Protein AF-A0A969QMA9-F1 (afdb_monomer_lite)

Radius of gyration: 28.42 Å; chains: 1; bounding box: 42×75×84 Å

Foldseek 3Di:
DDDDDDDDDDDDDDDDDDDDDDDDDPPPPPPPVVNVVVLVVQLPDPDWDWDADLVGHTPDTHPVVQVCQVPFDPDDDPPHSDDPVRVVLVVVQVVVCVVVVPDWDKDWDWDQGPVGIDIDIDTDDDPPPDPPVVPPPD

pLDDT: mean 70.67, std 22.44, range [27.34, 95.56]

Secondary structure (DSSP, 8-state):
--------------------------------HHHHHHHHHHHT-SS--EEE-TTS-EEEE-HHHHHHHHHH-S---TT-SS-HHHHHHHHHHHHHHHH-TTS--EEEEEEEETTEEEEEEEE---TTTTSSSSSS--

Sequence (138 aa):
MNTLTRLNPRQVRSISSTEIQPSVSDQENLTHPSSNLLQGIMEGLIDGVMMISAQGELIHANAYALQICQKFILEVTDKETIPLEVWRCCQAVIDSREVFPQQSLTIEDEISSPLGAIRIRVRWLAVEIFLKRAYSSR

Structure (mmCIF, N/CA/C/O backbone):
data_AF-A0A969QMA9-F1
#
_entry.id   AF-A0A969QMA9-F1
#
loop_
_atom_site.group_PDB
_atom_site.id
_atom_site.type_symbol
_atom_site.label_atom_id
_atom_site.label_alt_id
_atom_site.label_comp_id
_atom_site.label_asym_id
_atom_site.label_entity_id
_atom_site.label_seq_id
_atom_site.pdbx_PDB_ins_code
_atom_site.Cartn_x
_atom_site.Cartn_y
_atom_site.Cartn_z
_atom_site.occupancy
_atom_site.B_iso_or_equiv
_atom_site.auth_seq_id
_atom_site.auth_comp_id
_atom_site.auth_asym_id
_atom_site.auth_atom_id
_atom_site.pdbx_PDB_model_num
ATOM 1 N N . MET A 1 1 ? 21.902 56.285 -47.873 1.00 35.56 1 MET A N 1
ATOM 2 C CA . MET A 1 1 ? 23.211 56.782 -47.401 1.00 35.56 1 MET A CA 1
ATOM 3 C C . MET A 1 1 ? 23.011 57.428 -46.037 1.00 35.56 1 MET A C 1
ATOM 5 O O . MET A 1 1 ? 22.257 58.386 -45.987 1.00 35.56 1 MET A O 1
ATOM 9 N N . ASN A 1 2 ? 23.691 56.889 -45.011 1.00 27.34 2 ASN A N 1
ATOM 10 C CA . ASN A 1 2 ? 24.023 57.474 -43.691 1.00 27.34 2 ASN A CA 1
ATOM 11 C C . ASN A 1 2 ? 22.829 57.794 -42.745 1.00 27.34 2 ASN A C 1
ATOM 13 O O . ASN A 1 2 ? 21.778 58.210 -43.199 1.00 27.34 2 ASN A O 1
ATOM 17 N N . THR A 1 3 ? 22.858 57.619 -41.416 1.00 30.81 3 THR A N 1
ATOM 18 C CA . THR A 1 3 ? 23.951 57.393 -40.449 1.00 30.81 3 THR A CA 1
ATOM 19 C C . THR A 1 3 ? 23.364 56.884 -39.120 1.00 30.81 3 THR A C 1
ATOM 21 O O . THR A 1 3 ? 22.279 57.302 -38.725 1.00 30.81 3 THR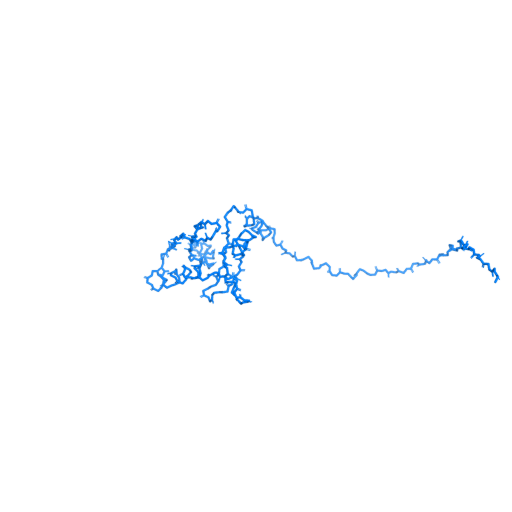 A O 1
ATOM 24 N N . LEU A 1 4 ? 24.116 56.037 -38.410 1.00 39.25 4 LEU A N 1
ATOM 25 C CA . LEU A 1 4 ? 23.967 55.748 -36.978 1.00 39.25 4 LEU A CA 1
ATOM 26 C C . LEU A 1 4 ? 24.227 57.007 -36.138 1.00 39.25 4 LEU A C 1
ATOM 28 O O . LEU A 1 4 ? 25.250 57.654 -36.359 1.00 39.25 4 LEU A O 1
ATOM 32 N N . THR A 1 5 ? 23.431 57.244 -35.088 1.00 35.84 5 THR A N 1
ATOM 33 C CA . THR A 1 5 ? 23.892 58.040 -33.938 1.00 35.84 5 THR A CA 1
ATOM 34 C C . THR A 1 5 ? 23.396 57.456 -32.616 1.00 35.84 5 THR A C 1
ATOM 36 O O . THR A 1 5 ? 22.255 57.031 -32.473 1.00 35.84 5 THR A O 1
ATOM 39 N N . ARG A 1 6 ? 24.346 57.406 -31.681 1.00 30.16 6 ARG A N 1
ATOM 40 C CA . ARG A 1 6 ? 24.373 56.756 -30.371 1.00 30.16 6 ARG A CA 1
ATOM 41 C C . ARG A 1 6 ? 23.499 57.427 -29.302 1.00 30.16 6 ARG A C 1
ATOM 43 O O . ARG A 1 6 ? 23.227 58.621 -29.352 1.00 30.16 6 ARG A O 1
ATOM 50 N N . LEU A 1 7 ? 23.202 56.619 -28.282 1.00 39.03 7 LEU A N 1
ATOM 51 C CA . LEU A 1 7 ? 22.711 56.954 -26.940 1.00 39.03 7 LEU A CA 1
ATOM 52 C C . LEU A 1 7 ? 23.502 58.079 -26.243 1.00 39.03 7 LEU A C 1
ATOM 54 O O . LEU A 1 7 ? 24.730 58.128 -26.339 1.00 39.03 7 LEU A O 1
ATOM 58 N N . ASN A 1 8 ? 22.799 58.886 -25.439 1.00 30.19 8 ASN A N 1
ATOM 59 C CA . ASN A 1 8 ? 23.371 59.751 -24.403 1.00 30.19 8 ASN A CA 1
ATOM 60 C C . ASN A 1 8 ? 22.558 59.611 -23.091 1.00 30.19 8 ASN A C 1
ATOM 62 O O . ASN A 1 8 ? 21.346 59.832 -23.118 1.00 30.19 8 ASN A O 1
ATOM 66 N N . PRO A 1 9 ? 23.184 59.236 -21.957 1.00 38.78 9 PRO A N 1
ATOM 67 C CA . PRO A 1 9 ? 22.529 59.073 -20.666 1.00 38.78 9 PRO A CA 1
ATOM 68 C C . PRO A 1 9 ? 22.742 60.302 -19.773 1.00 38.78 9 PRO A C 1
ATOM 70 O O . PRO A 1 9 ? 23.878 60.674 -19.490 1.00 38.78 9 PRO A O 1
ATOM 73 N N . ARG A 1 10 ? 21.654 60.906 -19.285 1.00 28.39 10 ARG A N 1
ATOM 74 C CA . ARG A 1 10 ? 21.596 61.735 -18.064 1.00 28.39 10 ARG A CA 1
ATOM 75 C C . ARG A 1 10 ? 20.194 62.316 -17.939 1.00 28.39 10 ARG A C 1
ATOM 77 O O . ARG A 1 10 ? 19.875 63.200 -18.718 1.00 28.39 10 ARG A O 1
ATOM 84 N N . GLN A 1 11 ? 19.421 61.874 -16.946 1.00 36.84 11 GLN A N 1
ATOM 85 C CA . GLN A 1 11 ? 18.616 62.742 -16.074 1.00 36.84 11 GLN A CA 1
ATOM 86 C C . GLN A 1 11 ? 18.308 61.992 -14.773 1.00 36.84 11 GLN A C 1
ATOM 88 O O . GLN A 1 11 ? 17.471 61.100 -14.721 1.00 36.84 11 GLN A O 1
ATOM 93 N N . VAL A 1 12 ? 19.028 62.379 -13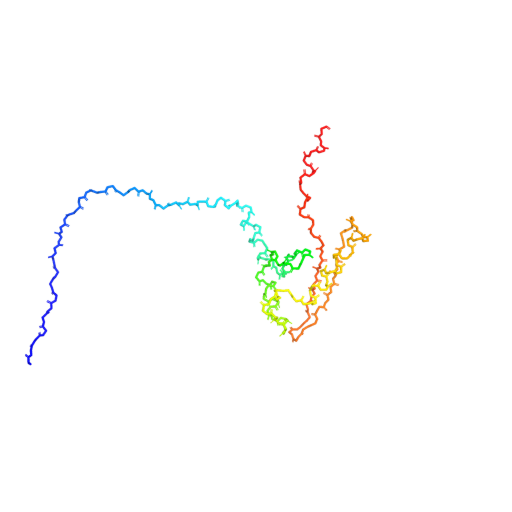.721 1.00 36.16 12 VAL A N 1
ATOM 94 C CA . VAL A 1 12 ? 18.627 62.191 -12.328 1.00 36.16 12 VAL A CA 1
ATOM 95 C C . VAL A 1 12 ? 17.539 63.227 -12.053 1.00 36.16 12 VAL A C 1
ATOM 97 O O . VAL A 1 12 ? 17.806 64.423 -12.177 1.00 36.16 12 VAL A O 1
ATOM 100 N N . ARG A 1 13 ? 16.329 62.792 -11.691 1.00 32.03 13 ARG A N 1
ATOM 101 C CA . ARG A 1 13 ? 15.316 63.642 -11.055 1.00 32.03 13 ARG A CA 1
ATOM 102 C C . ARG A 1 13 ? 14.606 62.875 -9.942 1.00 32.03 13 ARG A C 1
ATOM 104 O O . ARG A 1 13 ? 14.151 61.753 -10.118 1.00 32.03 13 ARG A O 1
ATOM 111 N N . SER A 1 14 ? 14.583 63.545 -8.802 1.00 39.28 14 SER A N 1
ATOM 112 C CA . SER A 1 14 ? 13.907 63.270 -7.541 1.00 39.28 14 SER A CA 1
ATOM 113 C C . SER A 1 14 ? 12.408 62.981 -7.669 1.00 39.28 14 SER A C 1
ATOM 115 O O . SER A 1 14 ? 11.701 63.711 -8.360 1.00 39.28 14 SER A O 1
ATOM 117 N N . ILE A 1 15 ? 11.936 62.005 -6.894 1.00 39.28 15 ILE A N 1
ATOM 118 C CA . ILE A 1 15 ? 10.541 61.779 -6.474 1.00 39.28 15 ILE A CA 1
ATOM 119 C C . ILE A 1 15 ? 10.646 61.220 -5.044 1.00 39.28 15 ILE A C 1
ATOM 121 O O . ILE A 1 15 ? 11.292 60.199 -4.842 1.00 39.28 15 ILE A O 1
ATOM 125 N N . SER A 1 16 ? 10.415 62.031 -4.009 1.00 37.06 16 SER A N 1
ATOM 126 C CA . SER A 1 16 ? 9.122 62.408 -3.408 1.00 37.06 16 SER A CA 1
ATOM 127 C C . SER A 1 16 ? 8.393 61.225 -2.777 1.00 37.06 16 SER A C 1
ATOM 129 O O . SER A 1 16 ? 7.988 60.291 -3.460 1.00 37.06 16 SER A O 1
ATOM 131 N N . SER A 1 17 ? 8.240 61.320 -1.456 1.00 38.41 17 SER A N 1
ATOM 132 C CA . SER A 1 17 ? 7.515 60.426 -0.562 1.00 38.41 17 SER A CA 1
ATOM 133 C C . SER A 1 17 ? 6.152 60.021 -1.117 1.00 38.41 17 SER A C 1
ATOM 135 O O . SER A 1 17 ? 5.339 60.868 -1.479 1.00 38.41 17 SER A O 1
ATOM 137 N N . THR A 1 18 ? 5.873 58.724 -1.134 1.00 32.09 18 THR A N 1
ATOM 138 C CA . THR A 1 18 ? 4.512 58.191 -1.197 1.00 32.09 18 THR A CA 1
ATOM 139 C C . THR A 1 18 ? 4.499 56.906 -0.380 1.00 32.09 18 THR A C 1
ATOM 141 O O . THR A 1 18 ? 5.297 56.003 -0.623 1.00 32.09 18 THR A O 1
ATOM 144 N N . GLU A 1 19 ? 3.646 56.891 0.642 1.00 40.50 19 GLU A N 1
ATOM 145 C CA . GLU A 1 19 ? 3.306 55.730 1.460 1.00 40.50 19 GLU A CA 1
ATOM 146 C C . GLU A 1 19 ? 3.005 54.516 0.579 1.00 40.50 19 GLU A C 1
ATOM 148 O O . GLU A 1 19 ? 2.112 54.559 -0.266 1.00 40.50 19 GLU A O 1
ATOM 153 N N . ILE A 1 20 ? 3.722 53.417 0.806 1.00 39.12 20 ILE A N 1
ATOM 154 C CA . ILE A 1 20 ? 3.318 52.101 0.319 1.00 39.12 20 ILE A CA 1
ATOM 155 C C . ILE A 1 20 ? 2.811 51.337 1.538 1.00 39.12 20 ILE A C 1
ATOM 157 O O . ILE A 1 20 ? 3.582 50.900 2.391 1.00 39.12 20 ILE A O 1
ATOM 161 N N . GLN A 1 21 ? 1.487 51.236 1.623 1.00 35.19 21 GLN A N 1
ATOM 162 C CA . GLN A 1 21 ? 0.781 50.323 2.515 1.00 35.19 21 GLN A CA 1
ATOM 163 C C . GLN A 1 21 ? 1.194 48.876 2.181 1.00 35.19 21 GLN A C 1
ATOM 165 O O . GLN A 1 21 ? 1.236 48.526 0.997 1.00 35.19 21 GLN A O 1
ATOM 170 N N . PRO A 1 22 ? 1.474 48.007 3.168 1.00 34.44 22 PRO A N 1
ATOM 171 C CA . PRO A 1 22 ? 1.754 46.609 2.885 1.00 34.44 22 PRO A CA 1
ATOM 172 C C . PRO A 1 22 ? 0.439 45.903 2.535 1.00 34.44 22 PRO A C 1
ATOM 174 O O . PRO A 1 22 ? -0.467 45.803 3.358 1.00 34.44 22 PRO A O 1
ATOM 177 N N . SER A 1 23 ? 0.326 45.421 1.299 1.00 45.66 23 SER A N 1
ATOM 178 C CA . SER A 1 23 ? -0.759 44.536 0.868 1.00 45.66 23 SER A CA 1
ATOM 179 C C . SER A 1 23 ? -0.194 43.365 0.073 1.00 45.66 23 SER A C 1
ATOM 181 O O . SER A 1 23 ? -0.328 43.279 -1.140 1.00 45.66 23 SER A O 1
ATOM 183 N N . VAL A 1 24 ? 0.434 42.432 0.781 1.00 47.50 24 VAL A N 1
ATOM 184 C CA . VAL A 1 24 ? 0.404 41.028 0.377 1.00 47.50 24 VAL A CA 1
ATOM 185 C C . VAL A 1 24 ? 0.135 40.253 1.649 1.00 47.50 24 VAL A C 1
ATOM 187 O O . VAL A 1 24 ? 0.908 40.289 2.598 1.00 47.50 24 VAL A O 1
ATOM 190 N N . SER A 1 25 ? -1.047 39.660 1.692 1.00 37.19 25 SER A N 1
ATOM 191 C CA . SER A 1 25 ? -1.473 38.712 2.699 1.00 37.19 25 SER A CA 1
ATOM 192 C C . SER A 1 25 ? -0.475 37.560 2.753 1.00 37.19 25 SER A C 1
ATOM 194 O O . SER A 1 25 ? -0.588 36.610 1.975 1.00 37.19 25 SER A O 1
ATOM 196 N N . ASP A 1 26 ? 0.470 37.638 3.684 1.00 40.50 26 ASP A N 1
ATOM 197 C CA . ASP A 1 26 ? 1.115 36.463 4.244 1.00 40.50 26 ASP A CA 1
ATOM 198 C C . ASP A 1 26 ? 0.010 35.669 4.942 1.00 40.50 26 ASP A C 1
ATOM 200 O O . ASP A 1 26 ? -0.274 35.821 6.129 1.00 40.50 26 ASP A O 1
ATOM 204 N N . GLN A 1 27 ? -0.689 34.839 4.168 1.00 42.12 27 GLN A N 1
ATOM 205 C CA . GLN A 1 27 ? -1.295 33.657 4.740 1.00 42.12 27 GLN A CA 1
ATOM 206 C C . GLN A 1 27 ? -0.121 32.782 5.171 1.00 42.12 27 GLN A C 1
ATOM 208 O O . GLN A 1 27 ? 0.332 31.915 4.425 1.00 42.12 27 GLN A O 1
ATOM 213 N N . GLU A 1 28 ? 0.392 33.037 6.376 1.00 42.75 28 GLU A N 1
ATOM 214 C CA . GLU A 1 28 ? 1.024 31.999 7.173 1.00 42.75 28 GLU A CA 1
ATOM 215 C C . GLU A 1 28 ? -0.011 30.879 7.276 1.00 42.75 28 GLU A C 1
ATOM 217 O O . GLU A 1 28 ? -0.874 30.854 8.154 1.00 42.75 28 GLU A O 1
ATOM 222 N N . ASN A 1 29 ? 0.042 29.952 6.319 1.00 44.56 29 ASN A N 1
ATOM 223 C CA . ASN A 1 29 ? -0.432 28.607 6.543 1.00 44.56 29 ASN A CA 1
ATOM 224 C C . ASN A 1 29 ? 0.323 28.156 7.785 1.00 44.56 29 ASN A C 1
ATOM 226 O O . ASN A 1 29 ? 1.506 27.817 7.702 1.00 44.56 29 ASN A O 1
ATOM 230 N N . LEU A 1 30 ? -0.361 28.204 8.930 1.00 43.88 30 LEU A N 1
ATOM 231 C CA . LEU A 1 30 ? -0.002 27.539 10.174 1.00 43.88 30 LEU A CA 1
ATOM 232 C C . LEU A 1 30 ? 0.024 26.038 9.887 1.00 43.88 30 LEU A C 1
ATOM 234 O O . LEU A 1 30 ? -0.838 25.259 10.285 1.00 43.88 30 LEU A O 1
ATOM 238 N N . THR A 1 31 ? 1.026 25.647 9.117 1.00 50.34 31 THR A N 1
ATOM 239 C CA . THR A 1 31 ? 1.395 24.279 8.863 1.00 50.34 31 THR A CA 1
ATOM 240 C C . THR A 1 31 ? 2.021 23.868 10.171 1.00 50.34 31 THR A C 1
ATOM 242 O O . THR A 1 31 ? 3.140 24.276 10.492 1.00 50.34 31 THR A O 1
ATOM 245 N N . HIS A 1 32 ? 1.237 23.178 10.997 1.00 55.22 32 HIS A N 1
ATOM 246 C CA . HIS A 1 32 ? 1.728 22.673 12.262 1.00 55.22 32 HIS A CA 1
ATOM 247 C C . HIS A 1 32 ? 3.065 21.964 11.994 1.00 55.22 32 HIS A C 1
ATOM 249 O O . HIS A 1 32 ? 3.133 21.124 11.099 1.00 55.22 32 HIS A O 1
ATOM 255 N N . PRO A 1 33 ? 4.145 22.262 12.733 1.00 56.06 33 PRO A N 1
ATOM 256 C CA . PRO A 1 33 ? 5.456 21.663 12.470 1.00 56.06 33 PRO A CA 1
ATOM 257 C C . PRO A 1 33 ? 5.417 20.124 12.488 1.00 56.06 33 PRO A C 1
ATOM 259 O O . PRO A 1 33 ? 6.238 19.468 11.849 1.00 56.06 33 PRO A O 1
ATOM 262 N N . SER A 1 34 ? 4.415 19.541 13.154 1.00 62.22 34 SER A N 1
ATOM 263 C CA . SER A 1 34 ? 4.116 18.112 13.130 1.00 62.22 34 SER A CA 1
ATOM 264 C C . SER A 1 34 ? 3.657 17.571 11.767 1.00 62.22 34 SER A C 1
ATOM 266 O O . SER A 1 34 ? 3.999 16.430 11.460 1.00 62.22 34 SER A O 1
ATOM 268 N N . SER A 1 35 ? 2.934 18.333 10.933 1.00 70.06 35 SER A N 1
ATOM 269 C CA . SER A 1 35 ? 2.497 17.862 9.607 1.00 70.06 35 SER A CA 1
ATOM 270 C C . SER A 1 35 ? 3.663 17.787 8.623 1.00 70.06 35 SER A C 1
ATOM 272 O O . SER A 1 35 ? 3.790 16.798 7.906 1.00 70.06 35 SER A O 1
ATOM 274 N N . ASN A 1 36 ? 4.570 18.768 8.664 1.00 81.00 36 ASN A N 1
ATOM 275 C CA . ASN A 1 36 ? 5.782 18.772 7.838 1.00 81.00 36 ASN A CA 1
ATOM 276 C C . ASN A 1 36 ? 6.762 17.669 8.251 1.00 81.00 36 ASN A C 1
ATOM 278 O O . ASN A 1 36 ? 7.375 17.034 7.394 1.00 81.00 36 ASN A O 1
ATOM 282 N N . LEU A 1 37 ? 6.883 17.400 9.556 1.00 88.94 37 LEU A N 1
ATOM 283 C CA . LEU A 1 37 ? 7.707 16.299 10.051 1.00 88.94 37 LEU A CA 1
ATOM 284 C C . LEU A 1 37 ? 7.155 14.939 9.614 1.00 88.94 37 LEU A C 1
ATOM 286 O O . LEU A 1 37 ? 7.917 14.111 9.123 1.00 88.94 37 LEU A O 1
ATOM 290 N N . LEU A 1 38 ? 5.849 14.699 9.774 1.00 86.69 38 LEU A N 1
ATOM 291 C CA . LEU A 1 38 ? 5.241 13.426 9.382 1.00 86.69 38 LEU A CA 1
ATOM 292 C C . LEU A 1 38 ? 5.376 13.187 7.878 1.00 86.69 38 LEU A C 1
ATOM 294 O O . LEU A 1 38 ? 5.757 12.093 7.477 1.00 86.69 38 LEU A O 1
ATOM 298 N N . GLN A 1 39 ? 5.127 14.209 7.058 1.00 87.88 39 GLN A N 1
ATOM 299 C CA . GLN A 1 39 ? 5.337 14.111 5.617 1.00 87.88 39 GLN A CA 1
ATOM 300 C C . GLN A 1 39 ? 6.801 13.793 5.290 1.00 87.88 39 GLN A C 1
ATOM 302 O O . GLN A 1 39 ? 7.063 12.861 4.538 1.00 87.88 39 GLN A O 1
ATOM 307 N N . GLY A 1 40 ? 7.759 14.487 5.913 1.00 89.00 40 GLY A N 1
ATOM 308 C CA . GLY A 1 40 ? 9.184 14.198 5.736 1.00 89.00 40 GLY A CA 1
ATOM 309 C C . GLY A 1 40 ? 9.571 12.770 6.138 1.00 89.00 40 GLY A C 1
ATOM 310 O O . GLY A 1 40 ? 10.358 12.133 5.444 1.00 89.00 40 GLY A O 1
ATOM 311 N N . ILE A 1 41 ? 8.987 12.237 7.217 1.00 90.81 41 ILE A N 1
ATOM 312 C CA . ILE A 1 41 ? 9.191 10.843 7.637 1.00 90.81 41 ILE A CA 1
ATOM 313 C C . ILE A 1 41 ? 8.629 9.877 6.590 1.00 90.81 41 ILE A C 1
ATOM 315 O O . ILE A 1 41 ? 9.321 8.935 6.222 1.00 90.81 41 ILE A O 1
ATOM 319 N N . MET A 1 42 ? 7.409 10.109 6.098 1.00 90.44 42 MET A N 1
ATOM 320 C CA . MET A 1 42 ? 6.750 9.252 5.103 1.00 90.44 42 MET A CA 1
ATOM 321 C C . MET A 1 42 ? 7.510 9.216 3.770 1.00 90.44 42 MET A C 1
ATOM 323 O O . MET A 1 42 ? 7.656 8.148 3.172 1.00 90.44 42 MET A O 1
ATOM 327 N N . GLU A 1 43 ? 8.036 10.360 3.328 1.00 91.94 43 GLU A N 1
ATOM 328 C CA . GLU A 1 43 ? 8.869 10.456 2.122 1.00 91.94 43 GLU A CA 1
ATOM 329 C C . GLU A 1 43 ? 10.265 9.844 2.310 1.00 91.94 43 GLU A C 1
ATOM 331 O O . GLU A 1 43 ? 10.874 9.386 1.348 1.00 91.94 43 GLU A O 1
ATOM 336 N N . GLY A 1 44 ? 10.777 9.808 3.544 1.00 89.81 44 GLY A N 1
ATOM 337 C CA . GLY A 1 44 ? 12.072 9.209 3.875 1.00 89.81 44 GLY A CA 1
ATOM 338 C C . GLY A 1 44 ? 12.053 7.687 4.051 1.00 89.81 44 GLY A C 1
ATOM 339 O O . GLY A 1 44 ? 13.109 7.098 4.294 1.00 89.81 44 GLY A O 1
ATOM 340 N N . LEU A 1 45 ? 10.886 7.038 3.973 1.00 91.88 45 LEU A N 1
ATOM 341 C CA . LEU A 1 45 ? 10.782 5.584 4.090 1.00 91.88 45 LEU A CA 1
ATOM 342 C C . LEU A 1 45 ? 11.396 4.888 2.870 1.00 91.88 45 LEU A C 1
ATOM 344 O O . LEU A 1 45 ? 11.159 5.269 1.728 1.00 91.88 45 LEU A O 1
ATOM 348 N N . ILE A 1 46 ? 12.158 3.823 3.139 1.00 88.88 46 ILE A N 1
ATOM 349 C CA . ILE A 1 46 ? 12.726 2.953 2.098 1.0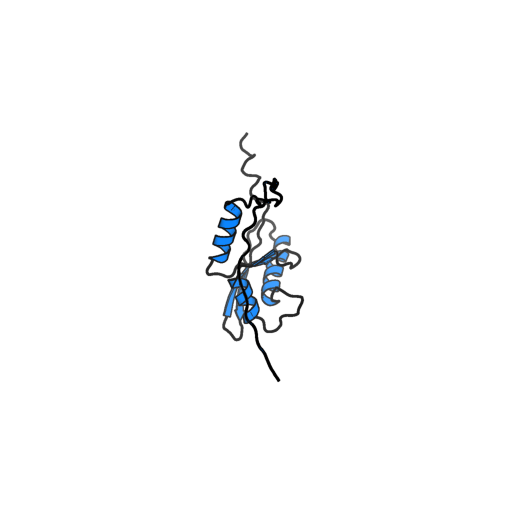0 88.88 46 ILE A CA 1
ATOM 350 C C . ILE A 1 46 ? 11.611 2.206 1.361 1.00 88.88 46 ILE A C 1
ATOM 352 O O . ILE A 1 46 ? 11.727 1.957 0.166 1.00 88.88 46 ILE A O 1
ATOM 356 N N . ASP A 1 47 ? 10.537 1.859 2.071 1.00 89.88 47 ASP A N 1
ATOM 357 C CA . ASP A 1 47 ? 9.374 1.195 1.495 1.00 89.88 47 ASP A CA 1
ATOM 358 C C . ASP A 1 47 ? 8.402 2.204 0.869 1.00 89.88 47 ASP A C 1
ATOM 360 O O . ASP A 1 47 ? 8.253 3.347 1.314 1.00 89.88 47 ASP A O 1
ATOM 364 N N . GLY A 1 48 ? 7.699 1.756 -0.172 1.00 91.81 48 GLY A N 1
ATOM 365 C CA . GLY A 1 48 ? 6.607 2.517 -0.761 1.00 91.81 48 GLY A CA 1
ATOM 366 C C . GLY A 1 48 ? 5.404 2.468 0.172 1.00 91.81 48 GLY A C 1
ATOM 367 O O . GLY A 1 48 ? 4.958 1.383 0.544 1.00 91.81 48 GLY A O 1
ATOM 368 N N . VAL A 1 49 ? 4.863 3.628 0.542 1.00 93.12 49 VAL A N 1
ATOM 369 C CA . VAL A 1 49 ? 3.654 3.705 1.367 1.00 93.12 49 VAL A CA 1
ATOM 370 C C . VAL A 1 49 ? 2.527 4.345 0.584 1.00 93.12 49 VAL A C 1
ATOM 372 O O . VAL A 1 49 ? 2.690 5.416 0.003 1.00 93.12 49 VAL A O 1
ATOM 375 N N . MET A 1 50 ? 1.373 3.685 0.613 1.00 91.81 50 MET A N 1
ATOM 376 C CA . MET A 1 50 ? 0.143 4.137 -0.013 1.00 91.81 50 MET A CA 1
ATOM 377 C C . MET A 1 50 ? -1.017 4.006 0.974 1.00 91.81 50 MET A C 1
ATOM 379 O O . MET A 1 50 ? -1.108 3.031 1.721 1.00 91.81 50 MET A O 1
ATOM 383 N N . MET A 1 51 ? -1.904 4.995 0.980 1.00 91.62 51 MET A N 1
ATOM 384 C CA . MET A 1 51 ? -3.150 4.991 1.730 1.00 91.62 51 MET A CA 1
ATOM 385 C C . MET A 1 51 ? -4.302 5.139 0.749 1.00 91.62 51 MET A C 1
ATOM 387 O O . MET A 1 51 ? -4.336 6.084 -0.039 1.00 91.62 51 MET A O 1
ATOM 391 N N . ILE A 1 52 ? -5.232 4.196 0.810 1.00 91.25 52 ILE A N 1
ATOM 392 C CA . ILE A 1 52 ? -6.354 4.081 -0.116 1.00 91.25 52 ILE A CA 1
ATOM 393 C C . ILE A 1 52 ? -7.634 4.049 0.718 1.00 91.25 52 ILE A C 1
ATOM 395 O O . ILE A 1 52 ? -7.670 3.408 1.774 1.00 91.25 52 ILE A O 1
ATOM 399 N N . SER A 1 53 ? -8.667 4.765 0.279 1.00 90.56 53 SER A N 1
ATOM 400 C CA . SER A 1 53 ? -9.989 4.708 0.898 1.00 90.56 53 SER A CA 1
ATOM 401 C C . SER A 1 53 ? -10.661 3.359 0.627 1.00 90.56 53 SER A C 1
ATOM 403 O O . SER A 1 53 ? -10.308 2.636 -0.303 1.00 90.56 53 SER A O 1
ATOM 405 N N . ALA A 1 54 ? -11.688 3.013 1.404 1.00 89.31 54 ALA A N 1
ATOM 406 C CA . ALA A 1 54 ? -12.468 1.801 1.134 1.00 89.31 54 ALA A CA 1
ATOM 407 C C . ALA A 1 54 ? -13.198 1.847 -0.225 1.00 89.31 54 ALA A C 1
ATOM 409 O O . ALA A 1 54 ? -13.636 0.817 -0.723 1.00 89.31 54 ALA A O 1
ATOM 410 N N . GLN A 1 55 ? -13.325 3.036 -0.817 1.00 89.38 55 GLN A N 1
ATOM 411 C CA . GLN A 1 55 ? -13.923 3.278 -2.127 1.00 89.38 55 GLN A CA 1
ATOM 412 C C . GLN A 1 55 ? -12.903 3.170 -3.273 1.00 89.38 55 GLN A C 1
ATOM 414 O O . GLN A 1 55 ? -13.285 3.314 -4.430 1.00 89.38 55 GLN A O 1
ATOM 419 N N . GLY A 1 56 ? -11.623 2.927 -2.970 1.00 86.81 56 GLY A N 1
ATOM 420 C CA . GLY A 1 56 ? -10.560 2.834 -3.974 1.00 86.81 56 GLY A CA 1
ATOM 421 C C . GLY A 1 56 ? -9.951 4.174 -4.368 1.00 86.81 56 GLY A C 1
ATOM 422 O O . GLY A 1 56 ? -9.253 4.259 -5.372 1.00 86.81 56 GLY A O 1
ATOM 423 N N . GLU A 1 57 ? -10.175 5.229 -3.588 1.00 87.62 57 GLU A N 1
ATOM 424 C CA . GLU A 1 57 ? -9.563 6.531 -3.849 1.00 87.62 57 GLU A CA 1
ATOM 425 C C . GLU A 1 57 ? -8.180 6.604 -3.203 1.00 87.62 57 GLU A C 1
ATOM 427 O O . GLU A 1 57 ? -8.005 6.275 -2.026 1.00 87.62 57 GLU A O 1
ATOM 432 N N . LEU A 1 58 ? -7.189 7.073 -3.958 1.00 88.06 58 LEU A N 1
ATOM 433 C CA . LEU A 1 58 ? -5.856 7.320 -3.427 1.00 88.06 58 LEU A CA 1
ATOM 434 C C . LEU A 1 58 ? -5.882 8.537 -2.488 1.00 88.06 58 LEU A C 1
ATOM 436 O O . LEU A 1 58 ? -6.050 9.668 -2.936 1.00 88.06 58 LEU A O 1
ATOM 440 N N . ILE A 1 59 ? -5.673 8.307 -1.191 1.00 89.69 59 ILE A N 1
ATOM 441 C CA . ILE A 1 59 ? -5.604 9.362 -0.166 1.00 89.69 59 ILE A CA 1
ATOM 442 C C . ILE A 1 59 ? -4.186 9.934 -0.091 1.00 89.69 59 ILE A C 1
ATOM 444 O O . ILE A 1 59 ? -3.996 11.143 0.029 1.00 89.69 59 ILE A O 1
ATOM 448 N N . HIS A 1 60 ? -3.177 9.062 -0.129 1.00 89.06 60 HIS A N 1
ATOM 449 C CA . HIS A 1 60 ? -1.774 9.453 -0.044 1.00 89.06 60 HIS A CA 1
ATOM 450 C C . HIS A 1 60 ? -0.870 8.388 -0.665 1.00 89.06 60 HIS A C 1
ATOM 452 O O . HIS A 1 60 ? -1.135 7.194 -0.536 1.00 89.06 60 HIS A O 1
ATOM 458 N N . ALA A 1 61 ? 0.233 8.817 -1.267 1.00 90.94 61 ALA A N 1
ATOM 459 C CA . ALA A 1 61 ? 1.352 7.959 -1.619 1.00 90.94 61 ALA A CA 1
ATOM 460 C C . ALA A 1 61 ? 2.653 8.747 -1.477 1.00 90.94 61 ALA A C 1
ATOM 462 O O . ALA A 1 61 ? 2.698 9.911 -1.881 1.00 90.94 61 ALA A O 1
ATOM 463 N N . ASN A 1 62 ? 3.697 8.108 -0.949 1.00 93.81 62 ASN A N 1
ATOM 464 C CA . ASN A 1 62 ? 5.039 8.677 -1.021 1.00 93.81 62 ASN A CA 1
ATOM 465 C C . ASN A 1 62 ? 5.610 8.542 -2.443 1.00 93.81 62 ASN A C 1
ATOM 467 O O . ASN A 1 62 ? 5.110 7.771 -3.276 1.00 93.81 62 ASN A O 1
ATOM 471 N N . ALA A 1 63 ? 6.686 9.277 -2.728 1.00 91.88 63 ALA A N 1
ATOM 472 C CA . ALA A 1 63 ? 7.303 9.285 -4.052 1.00 91.88 63 ALA A CA 1
ATOM 473 C C . ALA A 1 63 ? 7.703 7.877 -4.523 1.00 91.88 63 ALA A C 1
ATOM 475 O O . ALA A 1 63 ? 7.555 7.546 -5.701 1.00 91.88 63 ALA A O 1
ATOM 476 N N . TYR A 1 64 ? 8.177 7.029 -3.609 1.00 90.94 64 TYR A N 1
ATOM 477 C CA . TYR A 1 64 ? 8.621 5.685 -3.957 1.00 90.94 64 TYR A CA 1
ATOM 478 C C . TYR A 1 64 ? 7.460 4.748 -4.333 1.00 90.94 64 TYR A C 1
ATOM 480 O O . TYR A 1 64 ? 7.565 4.028 -5.327 1.00 90.94 64 TYR A O 1
ATOM 488 N N . ALA A 1 65 ? 6.318 4.811 -3.639 1.00 90.50 65 ALA A N 1
ATOM 489 C CA . ALA A 1 65 ? 5.117 4.055 -4.007 1.00 90.50 65 ALA A CA 1
ATOM 490 C C . ALA A 1 65 ? 4.610 4.420 -5.410 1.00 90.50 65 ALA A C 1
ATOM 492 O O . ALA A 1 65 ? 4.273 3.533 -6.197 1.00 90.50 65 ALA A O 1
ATOM 493 N N . LEU A 1 66 ? 4.606 5.713 -5.752 1.00 87.94 66 LEU A N 1
ATOM 494 C CA . LEU A 1 66 ? 4.220 6.174 -7.089 1.00 87.94 66 LEU A CA 1
ATOM 495 C C . LEU A 1 66 ? 5.180 5.658 -8.165 1.00 87.94 66 LEU A C 1
ATOM 497 O O . LEU A 1 66 ? 4.735 5.183 -9.209 1.00 87.94 66 LEU A O 1
ATOM 501 N N . GLN A 1 67 ? 6.489 5.695 -7.905 1.00 86.94 67 GLN A N 1
ATOM 502 C CA . GLN A 1 67 ? 7.493 5.167 -8.833 1.00 86.94 67 GLN A CA 1
ATOM 503 C C . GLN A 1 67 ? 7.353 3.662 -9.055 1.00 86.94 67 GLN A C 1
ATOM 505 O O . GLN A 1 67 ? 7.525 3.201 -10.182 1.00 86.94 67 GLN A O 1
ATOM 510 N N . ILE A 1 68 ? 7.054 2.899 -8.001 1.00 84.38 68 ILE A N 1
ATOM 511 C CA . ILE A 1 68 ? 6.742 1.473 -8.114 1.00 84.38 68 ILE A CA 1
ATOM 512 C C . ILE A 1 68 ? 5.546 1.289 -9.050 1.00 84.38 68 ILE A C 1
ATOM 514 O O . I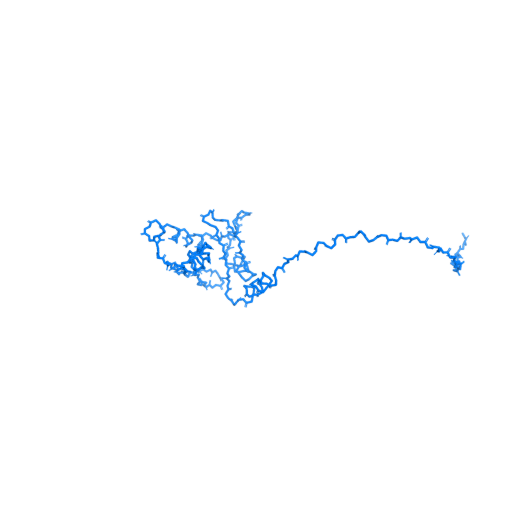LE A 1 68 ? 5.661 0.556 -10.029 1.00 84.38 68 ILE A O 1
ATOM 518 N N . CYS A 1 69 ? 4.442 2.002 -8.811 1.00 80.69 69 CYS A N 1
ATOM 519 C CA . CYS A 1 69 ? 3.222 1.840 -9.601 1.00 80.69 69 CYS A CA 1
ATOM 520 C C . CYS A 1 69 ? 3.440 2.174 -11.086 1.00 80.69 69 CYS A C 1
ATOM 522 O O . CYS A 1 69 ? 3.022 1.416 -11.953 1.00 80.69 69 CYS A O 1
ATOM 524 N N . GLN A 1 70 ? 4.174 3.251 -11.382 1.00 80.19 70 GLN A N 1
ATOM 525 C CA . GLN A 1 70 ? 4.504 3.658 -12.755 1.00 80.19 70 GLN A CA 1
ATOM 526 C C . GLN A 1 70 ? 5.373 2.646 -13.507 1.00 80.19 70 GLN A C 1
ATOM 528 O O . GLN A 1 70 ? 5.323 2.576 -14.731 1.00 80.19 70 GLN A O 1
ATOM 533 N N . LYS A 1 71 ? 6.227 1.909 -12.792 1.00 77.31 71 LYS A N 1
ATOM 534 C CA . LYS A 1 71 ? 7.196 0.985 -13.391 1.00 77.31 71 LYS A CA 1
ATOM 535 C C . LYS A 1 71 ? 6.655 -0.436 -13.510 1.00 77.31 71 LYS A C 1
ATOM 537 O O . LYS A 1 71 ? 7.031 -1.147 -14.435 1.00 77.31 71 LYS A O 1
ATOM 542 N N . PHE A 1 72 ? 5.829 -0.861 -12.559 1.00 69.38 72 PHE A N 1
ATOM 543 C CA . PHE A 1 72 ? 5.419 -2.258 -12.427 1.00 69.38 72 PHE A CA 1
ATOM 544 C C . PHE A 1 72 ? 4.143 -2.596 -13.196 1.00 69.38 72 PHE A C 1
ATOM 546 O O . PHE A 1 72 ? 3.943 -3.761 -13.531 1.00 69.38 72 PHE A O 1
ATOM 553 N N . ILE A 1 73 ? 3.300 -1.606 -13.498 1.00 65.94 73 ILE A N 1
ATOM 554 C CA . ILE A 1 73 ? 1.996 -1.846 -14.106 1.00 65.94 73 ILE A CA 1
ATOM 555 C C . ILE A 1 73 ? 2.014 -1.367 -15.548 1.00 65.94 73 ILE A C 1
ATOM 557 O O . ILE A 1 73 ? 2.108 -0.178 -15.835 1.00 65.94 73 ILE A O 1
ATOM 561 N N . LEU A 1 74 ? 1.940 -2.337 -16.457 1.00 56.84 74 LEU A N 1
ATOM 562 C CA . LEU A 1 74 ? 1.900 -2.123 -17.903 1.00 56.84 74 LEU A CA 1
ATOM 563 C C . LEU A 1 74 ? 0.541 -1.589 -18.387 1.00 56.84 74 LEU A C 1
ATOM 565 O O . LEU A 1 74 ? 0.466 -1.029 -19.477 1.00 56.84 74 LEU A O 1
ATOM 569 N N . GLU A 1 75 ? -0.512 -1.728 -17.579 1.00 54.66 75 GLU A N 1
ATOM 570 C CA . GLU A 1 75 ? -1.865 -1.244 -17.865 1.00 54.66 75 GLU A CA 1
ATOM 571 C C . GLU A 1 75 ? -2.241 -0.127 -16.891 1.00 54.66 75 GLU A C 1
ATOM 573 O O . GLU A 1 75 ? -2.946 -0.330 -15.908 1.00 54.66 75 GLU A O 1
ATOM 578 N N . VAL A 1 76 ? -1.735 1.076 -17.149 1.00 52.66 76 VAL A N 1
ATOM 579 C CA . VAL A 1 76 ? -2.263 2.279 -16.503 1.00 52.66 76 VAL A CA 1
ATOM 580 C C . VAL A 1 76 ? -3.419 2.754 -17.372 1.00 52.66 76 VAL A C 1
ATOM 582 O O . VAL A 1 76 ? -3.200 3.321 -18.442 1.00 52.66 76 VAL A O 1
ATOM 585 N N . THR A 1 77 ? -4.659 2.487 -16.967 1.00 50.25 77 THR A N 1
ATOM 586 C CA . THR A 1 77 ? -5.779 3.242 -17.535 1.00 50.25 77 THR A CA 1
ATOM 587 C C . THR A 1 77 ? -5.739 4.655 -16.954 1.00 50.25 77 THR A C 1
ATOM 589 O O . THR A 1 77 ? -5.413 4.834 -15.782 1.00 50.25 77 THR A O 1
ATOM 592 N N . ASP A 1 78 ? -6.098 5.673 -17.745 1.00 50.12 78 ASP A N 1
ATOM 593 C CA . ASP A 1 78 ? -6.066 7.106 -17.367 1.00 50.12 78 ASP A CA 1
ATOM 594 C C . ASP A 1 78 ? -6.885 7.465 -16.102 1.00 50.12 78 ASP A C 1
ATOM 596 O O . ASP A 1 78 ? -6.936 8.623 -15.687 1.00 50.12 78 ASP A O 1
ATOM 600 N N . LYS A 1 79 ? -7.566 6.486 -15.499 1.00 52.44 79 LYS A N 1
ATOM 601 C CA . LYS A 1 79 ? -8.428 6.629 -14.326 1.00 52.44 79 LYS A CA 1
ATOM 602 C C . LYS A 1 79 ? -7.974 5.816 -13.113 1.00 52.44 79 LYS A C 1
ATOM 604 O O . LYS A 1 79 ? -8.531 6.027 -12.041 1.00 52.44 79 LYS A O 1
ATOM 609 N N . GLU A 1 80 ? -6.990 4.928 -13.248 1.00 57.94 80 GLU A N 1
ATOM 610 C CA . GLU A 1 80 ? -6.578 4.028 -12.169 1.00 57.94 80 GLU A CA 1
ATOM 611 C C . GLU A 1 80 ? -5.172 4.379 -11.681 1.00 57.94 80 GLU A C 1
ATOM 613 O O . GLU A 1 80 ? -4.153 3.952 -12.216 1.00 57.94 80 GLU A O 1
ATOM 618 N N . THR A 1 81 ? -5.113 5.165 -10.607 1.00 70.06 81 THR A N 1
ATOM 619 C CA . THR A 1 81 ? -3.877 5.452 -9.862 1.00 70.06 81 THR A CA 1
ATOM 620 C C . THR A 1 81 ? -3.371 4.239 -9.076 1.00 70.06 81 THR A C 1
ATOM 622 O O . THR A 1 81 ? -2.280 4.293 -8.507 1.00 70.06 81 THR A O 1
ATOM 625 N N . ILE A 1 82 ? -4.173 3.169 -9.002 1.00 79.00 82 ILE A N 1
ATOM 626 C CA . ILE A 1 82 ? -3.940 1.998 -8.162 1.00 79.00 82 ILE A CA 1
ATOM 627 C C . ILE A 1 82 ? -3.982 0.736 -9.036 1.00 79.00 82 ILE A C 1
ATOM 6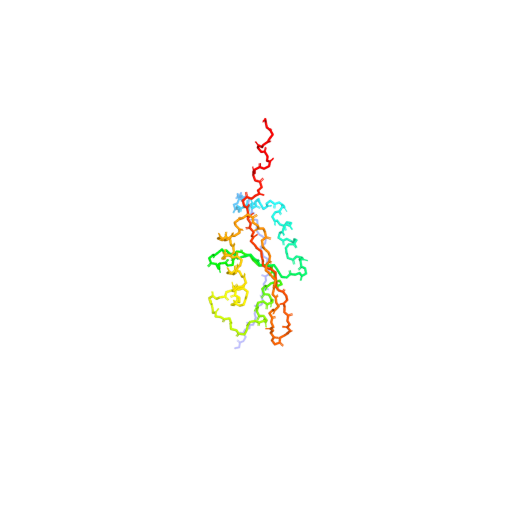29 O O . ILE A 1 82 ? -4.999 0.470 -9.670 1.00 79.00 82 ILE A O 1
ATOM 633 N N . PRO A 1 83 ? -2.912 -0.066 -9.029 1.00 80.44 83 PRO A N 1
ATOM 634 C CA . PRO A 1 83 ? -2.840 -1.362 -9.704 1.00 80.44 83 PRO A CA 1
ATOM 635 C C . PRO A 1 83 ? -3.951 -2.329 -9.302 1.00 80.44 83 PRO A C 1
ATOM 637 O O . PRO A 1 83 ? -4.274 -2.435 -8.116 1.00 80.44 83 PRO A O 1
ATOM 640 N N . LEU A 1 84 ? -4.448 -3.128 -10.248 1.00 82.81 84 LEU A N 1
ATOM 641 C CA . LEU A 1 84 ? -5.483 -4.127 -9.975 1.00 82.81 84 LEU A CA 1
ATOM 642 C C . LEU A 1 84 ? -5.046 -5.151 -8.916 1.00 82.81 84 LEU A C 1
ATOM 644 O O . LEU A 1 84 ? -5.830 -5.511 -8.039 1.00 82.81 84 LEU A O 1
ATOM 648 N N . GLU A 1 85 ? -3.800 -5.615 -8.959 1.00 83.94 85 GLU A N 1
ATOM 649 C CA . GLU A 1 85 ? -3.240 -6.572 -8.000 1.00 83.94 85 GLU A CA 1
ATOM 650 C C . GLU A 1 85 ? -3.173 -5.983 -6.586 1.00 83.94 85 GLU A C 1
ATOM 652 O O . GLU A 1 85 ? -3.520 -6.653 -5.610 1.00 83.94 85 GLU A O 1
ATOM 657 N N . VAL A 1 86 ? -2.803 -4.703 -6.475 1.00 87.75 86 VAL A N 1
ATOM 658 C CA . VAL A 1 86 ? -2.811 -3.974 -5.199 1.00 87.75 86 VAL A CA 1
ATOM 659 C C . VAL A 1 86 ? -4.246 -3.829 -4.697 1.00 87.75 86 VAL A C 1
ATOM 661 O O . VAL A 1 86 ? -4.525 -4.134 -3.536 1.00 87.75 86 VAL A O 1
ATOM 664 N N . TRP A 1 87 ? -5.175 -3.440 -5.574 1.00 89.12 87 TRP A N 1
ATOM 665 C CA . TRP A 1 87 ? -6.580 -3.276 -5.217 1.00 89.12 87 TRP A CA 1
ATOM 666 C C . TRP A 1 87 ? -7.231 -4.584 -4.755 1.00 89.12 87 TRP A C 1
ATOM 668 O O . TRP A 1 87 ? -7.965 -4.581 -3.771 1.00 89.12 87 TRP A O 1
ATOM 678 N N . ARG A 1 88 ? -6.918 -5.727 -5.376 1.00 89.56 88 ARG A N 1
ATOM 679 C CA . ARG A 1 88 ? -7.406 -7.046 -4.930 1.00 89.56 88 ARG A CA 1
ATOM 680 C C . ARG A 1 88 ? -7.004 -7.356 -3.489 1.00 89.56 88 ARG A C 1
ATOM 682 O O . ARG A 1 88 ? -7.825 -7.849 -2.718 1.00 89.56 88 ARG A O 1
ATOM 689 N N . CYS A 1 89 ? -5.775 -7.020 -3.103 1.00 92.12 89 CYS A N 1
ATOM 690 C CA . CYS A 1 89 ? -5.323 -7.178 -1.722 1.00 92.12 89 CYS A CA 1
ATOM 691 C C . CYS A 1 89 ? -6.048 -6.217 -0.769 1.00 92.12 89 CYS A C 1
ATOM 693 O O . CYS A 1 89 ? -6.416 -6.611 0.339 1.00 92.12 89 CYS A O 1
ATOM 695 N N . CYS A 1 90 ? -6.308 -4.977 -1.199 1.00 92.56 90 CYS A N 1
ATOM 696 C CA . CYS A 1 90 ? -7.146 -4.033 -0.454 1.00 92.56 90 CYS A CA 1
ATOM 697 C C . CYS A 1 90 ? -8.565 -4.568 -0.251 1.00 92.56 90 CYS A C 1
ATOM 699 O O . CYS A 1 90 ? -9.053 -4.547 0.878 1.00 92.56 90 CYS A O 1
ATOM 701 N N . GLN A 1 91 ? -9.190 -5.104 -1.299 1.00 92.94 91 GLN A N 1
ATOM 702 C CA . GLN A 1 91 ? -10.532 -5.674 -1.235 1.00 92.94 91 GLN A CA 1
ATOM 703 C C . GLN A 1 91 ? -10.592 -6.847 -0.255 1.00 92.94 91 GLN A C 1
ATOM 705 O O . GLN A 1 91 ? -11.462 -6.872 0.604 1.00 92.94 91 GLN A O 1
ATOM 710 N N . ALA A 1 92 ? -9.610 -7.751 -0.278 1.00 93.44 92 ALA A N 1
ATOM 711 C CA . ALA A 1 92 ? -9.553 -8.856 0.677 1.00 93.44 92 ALA A CA 1
ATOM 712 C C . ALA A 1 92 ? -9.453 -8.374 2.142 1.00 93.44 92 ALA A C 1
ATOM 714 O O . ALA A 1 92 ? -10.068 -8.960 3.036 1.00 93.44 92 ALA A O 1
ATOM 715 N N . VAL A 1 93 ? -8.726 -7.278 2.406 1.00 93.94 93 VAL A N 1
ATOM 716 C CA . VAL A 1 93 ? -8.714 -6.647 3.737 1.00 93.94 93 VAL A CA 1
ATOM 717 C C . VAL A 1 93 ? -10.073 -6.024 4.064 1.00 93.94 93 VAL A C 1
ATOM 719 O O . VAL A 1 93 ? -10.531 -6.187 5.193 1.00 93.94 93 VAL A O 1
ATOM 722 N N . ILE A 1 94 ? -10.722 -5.340 3.118 1.00 92.31 94 ILE A N 1
ATOM 723 C CA . ILE A 1 94 ? -12.055 -4.739 3.297 1.00 92.31 94 ILE A CA 1
ATOM 724 C C . ILE A 1 94 ? -13.079 -5.822 3.646 1.00 92.31 94 ILE A C 1
ATOM 726 O O . ILE A 1 94 ? -13.709 -5.740 4.698 1.00 92.31 94 ILE A O 1
ATOM 730 N N . ASP A 1 95 ? -13.171 -6.868 2.832 1.00 93.12 95 ASP A N 1
ATOM 731 C CA . ASP A 1 95 ? -14.126 -7.966 2.994 1.00 93.12 95 ASP A CA 1
ATOM 732 C C . ASP A 1 95 ? -13.913 -8.688 4.332 1.00 93.12 95 ASP A C 1
ATOM 734 O O . ASP A 1 95 ? -14.860 -9.042 5.037 1.00 93.12 95 ASP A O 1
ATOM 738 N N . SER A 1 96 ? -12.655 -8.828 4.766 1.00 91.62 96 SER A N 1
ATOM 739 C CA . SER A 1 96 ? -12.341 -9.438 6.061 1.00 91.62 96 SER A CA 1
ATOM 740 C C . SER A 1 96 ? -12.924 -8.681 7.257 1.00 91.62 96 SER A C 1
ATOM 742 O O . SER A 1 96 ? -13.077 -9.268 8.329 1.00 91.62 96 SER A O 1
ATOM 744 N N . ARG A 1 97 ? -13.266 -7.392 7.111 1.00 90.31 97 ARG A N 1
ATOM 745 C CA . ARG A 1 97 ? -13.838 -6.578 8.195 1.00 90.31 97 ARG A CA 1
ATOM 746 C C . ARG A 1 97 ? -15.248 -7.014 8.559 1.00 90.31 97 ARG A C 1
ATOM 748 O O . ARG A 1 97 ? -15.628 -6.830 9.713 1.00 90.31 97 ARG A O 1
ATOM 755 N N . GLU A 1 98 ? -15.994 -7.598 7.625 1.00 88.31 98 GLU A N 1
ATOM 756 C CA . GLU A 1 98 ? -17.327 -8.141 7.903 1.00 88.31 98 GLU A CA 1
ATOM 757 C C . GLU A 1 98 ? -17.245 -9.346 8.845 1.00 88.31 98 GLU A C 1
ATOM 759 O O . GLU A 1 98 ? -18.076 -9.510 9.737 1.00 88.31 98 GLU A O 1
ATOM 764 N N . VAL A 1 99 ? -16.193 -10.155 8.691 1.00 87.50 99 VAL A N 1
ATOM 765 C CA . VAL A 1 99 ? -15.991 -11.393 9.455 1.00 87.50 99 VAL A CA 1
ATOM 766 C C . VAL A 1 99 ? -15.177 -11.149 10.732 1.00 87.50 99 VAL A C 1
ATOM 768 O O . VAL A 1 99 ? -15.443 -11.750 11.772 1.00 87.50 99 VAL A O 1
ATOM 771 N N . PHE A 1 100 ? -14.206 -10.232 10.690 1.00 86.12 100 PHE A N 1
ATOM 772 C CA . PHE A 1 100 ? -13.261 -9.953 11.776 1.00 86.12 100 PHE A CA 1
ATOM 773 C C . PHE A 1 100 ? -13.171 -8.448 12.114 1.00 86.12 100 PHE A C 1
ATOM 775 O O . PHE A 1 100 ? -12.095 -7.843 12.054 1.00 86.12 100 PHE A O 1
ATOM 782 N N . PRO A 1 101 ? -14.271 -7.806 12.554 1.00 81.31 101 PRO A N 1
ATOM 783 C CA . PRO A 1 101 ? -14.353 -6.349 12.719 1.00 81.31 101 PRO A CA 1
ATOM 784 C C . PRO A 1 101 ? -13.432 -5.763 13.802 1.00 81.31 101 PRO A C 1
ATOM 786 O O . PRO A 1 101 ? -13.198 -4.554 13.826 1.00 81.31 101 PRO A O 1
ATOM 789 N N . GLN A 1 102 ? -12.878 -6.575 14.702 1.00 80.94 102 GLN A N 1
ATOM 790 C CA . GLN A 1 102 ? -11.980 -6.108 15.769 1.00 80.94 102 GLN A CA 1
ATOM 791 C C . GLN A 1 102 ? -10.535 -6.596 15.623 1.00 80.94 102 GLN A C 1
ATOM 793 O O . GLN A 1 102 ? -9.688 -6.229 16.434 1.00 80.94 102 GLN A O 1
ATOM 798 N N . GLN A 1 103 ? -10.231 -7.395 14.598 1.00 81.56 103 GLN A N 1
ATOM 799 C CA . GLN A 1 103 ? -8.882 -7.914 14.399 1.00 81.56 103 GLN A CA 1
ATOM 800 C C . GLN A 1 103 ? -8.100 -7.037 13.422 1.00 81.56 103 GLN A C 1
ATOM 802 O O . GLN A 1 103 ? -8.624 -6.566 12.411 1.00 81.56 103 GLN A O 1
ATOM 807 N N . SER A 1 104 ? -6.824 -6.825 13.738 1.00 82.06 104 SER A N 1
ATOM 808 C CA . SER A 1 104 ? -5.871 -6.192 12.831 1.00 82.06 104 SER A CA 1
ATOM 809 C C . SER A 1 104 ? -5.349 -7.245 11.856 1.00 82.06 104 SER A C 1
ATOM 811 O O . SER A 1 104 ? -4.289 -7.826 12.088 1.00 82.06 104 SER A O 1
ATOM 813 N N . LEU A 1 105 ? -6.090 -7.506 10.780 1.00 89.81 105 LEU A N 1
ATOM 814 C CA . LEU A 1 105 ? -5.609 -8.362 9.699 1.00 89.81 105 LEU A CA 1
ATOM 815 C C . LEU A 1 105 ? -4.562 -7.616 8.860 1.00 89.81 105 LEU A C 1
ATOM 817 O O . LEU A 1 105 ? -4.743 -6.448 8.510 1.00 89.81 105 LEU A O 1
ATOM 821 N N . THR A 1 106 ? -3.466 -8.302 8.540 1.00 93.75 106 THR A N 1
ATOM 822 C CA . THR A 1 106 ? -2.511 -7.881 7.510 1.00 93.75 106 THR A CA 1
ATOM 823 C C . THR A 1 106 ? -2.473 -8.957 6.441 1.00 93.75 106 THR A C 1
ATOM 825 O O . THR A 1 106 ? -2.250 -10.124 6.757 1.00 93.75 106 THR A O 1
ATOM 828 N N . ILE A 1 107 ? -2.710 -8.562 5.196 1.00 94.00 107 ILE A N 1
ATOM 829 C CA . ILE A 1 107 ? -2.535 -9.413 4.024 1.00 94.00 107 ILE A CA 1
ATOM 830 C C . ILE A 1 107 ? -1.186 -9.071 3.416 1.00 94.00 107 ILE A C 1
ATOM 832 O O . ILE A 1 107 ? -0.845 -7.900 3.260 1.00 94.00 107 ILE A O 1
ATOM 836 N N . GLU A 1 108 ? -0.413 -10.096 3.100 1.00 95.25 108 GLU A N 1
ATOM 837 C CA . GLU A 1 108 ? 0.859 -9.949 2.413 1.00 95.25 108 GLU A CA 1
ATOM 838 C C . GLU A 1 108 ? 0.801 -10.741 1.120 1.00 95.25 108 GLU A C 1
ATOM 840 O O . GLU A 1 108 ? 0.290 -11.860 1.110 1.00 95.25 108 GLU A O 1
ATOM 845 N N . ASP A 1 109 ? 1.332 -10.161 0.053 1.00 92.25 109 ASP A N 1
ATOM 846 C CA . ASP A 1 109 ? 1.401 -10.816 -1.246 1.00 92.25 109 ASP A CA 1
ATOM 847 C C . ASP A 1 109 ? 2.680 -10.408 -1.981 1.00 92.25 109 ASP A C 1
ATOM 849 O O . ASP A 1 109 ? 3.312 -9.401 -1.644 1.00 92.25 109 ASP A O 1
ATOM 853 N N . GLU A 1 110 ? 3.074 -11.199 -2.969 1.00 92.06 110 GLU A N 1
ATOM 854 C CA . GLU A 1 110 ? 4.219 -10.944 -3.833 1.00 92.06 110 GLU A CA 1
ATOM 855 C C . GLU A 1 110 ? 3.754 -10.815 -5.286 1.00 92.06 110 GLU A C 1
ATOM 857 O O . GLU A 1 110 ? 3.430 -11.789 -5.964 1.00 92.06 110 GLU A O 1
ATOM 862 N N . ILE A 1 111 ? 3.735 -9.578 -5.780 1.00 86.31 111 ILE A N 1
ATOM 863 C CA . ILE A 1 111 ? 3.297 -9.250 -7.132 1.00 86.31 111 ILE A CA 1
ATOM 864 C C . ILE A 1 111 ? 4.497 -9.357 -8.069 1.00 86.31 111 ILE A C 1
ATOM 866 O O . ILE A 1 111 ? 5.465 -8.601 -7.960 1.00 86.31 111 ILE A O 1
ATOM 870 N N . SER A 1 112 ? 4.424 -10.295 -9.010 1.00 84.31 112 SER A N 1
ATOM 871 C CA . SER A 1 112 ? 5.432 -10.457 -10.058 1.00 84.31 112 SER A CA 1
ATOM 872 C C . SER A 1 112 ? 5.244 -9.431 -11.173 1.00 84.31 112 SER A C 1
ATOM 874 O O . SER A 1 112 ? 4.132 -9.216 -11.644 1.00 84.31 112 SER A O 1
ATOM 876 N N . SER A 1 113 ? 6.342 -8.849 -11.651 1.00 75.62 113 SER A N 1
ATOM 877 C CA . SER A 1 113 ? 6.362 -7.992 -12.837 1.00 75.62 113 SER A CA 1
ATOM 878 C C . SER A 1 113 ? 7.601 -8.266 -13.699 1.00 75.62 113 SER A C 1
ATOM 880 O O . SER A 1 113 ? 8.554 -8.901 -13.232 1.00 75.62 113 SER A O 1
ATOM 882 N N . PRO A 1 114 ? 7.664 -7.716 -14.924 1.00 74.75 114 PRO A N 1
ATOM 883 C CA . PRO A 1 114 ? 8.865 -7.780 -15.757 1.00 74.75 114 PRO A CA 1
ATOM 884 C C . PRO A 1 114 ? 10.129 -7.176 -15.120 1.00 74.75 114 PRO A C 1
ATOM 886 O O . PRO A 1 114 ? 11.233 -7.488 -15.556 1.00 74.75 114 PRO A O 1
ATOM 889 N N . LEU A 1 115 ? 9.989 -6.312 -14.109 1.00 73.94 115 LEU A N 1
ATOM 890 C CA . LEU A 1 115 ? 11.103 -5.646 -13.423 1.00 73.94 115 LEU A CA 1
ATOM 891 C C . LEU A 1 115 ? 11.529 -6.353 -12.129 1.00 73.94 115 LEU A C 1
ATOM 893 O O . LEU A 1 115 ? 12.439 -5.888 -11.444 1.00 73.94 115 LEU A O 1
ATOM 897 N N . GLY A 1 116 ? 10.883 -7.470 -11.797 1.00 83.62 116 GLY A N 1
ATOM 898 C CA . GLY A 1 116 ? 11.086 -8.217 -10.563 1.00 83.62 116 GLY A CA 1
ATOM 899 C C . GLY A 1 116 ? 9.788 -8.388 -9.785 1.00 83.62 116 GLY A C 1
ATOM 900 O O . GLY A 1 116 ? 8.718 -7.962 -10.226 1.00 83.62 116 GLY A O 1
ATOM 901 N N . ALA A 1 117 ? 9.889 -9.029 -8.627 1.00 87.19 117 ALA A N 1
ATOM 902 C CA . ALA A 1 117 ? 8.770 -9.219 -7.722 1.00 87.19 117 ALA A CA 1
ATOM 903 C C . ALA A 1 117 ? 8.768 -8.146 -6.626 1.00 87.19 117 ALA A C 1
ATOM 905 O O . ALA A 1 117 ? 9.825 -7.751 -6.126 1.00 87.19 117 ALA A O 1
ATOM 906 N N . ILE A 1 118 ? 7.582 -7.665 -6.259 1.00 87.62 118 ILE A N 1
ATOM 907 C CA . ILE A 1 118 ? 7.385 -6.739 -5.144 1.00 87.62 118 ILE A CA 1
ATOM 908 C C . ILE A 1 118 ? 6.529 -7.404 -4.094 1.00 87.62 118 ILE A C 1
ATOM 910 O O . ILE A 1 118 ? 5.429 -7.873 -4.370 1.00 87.62 118 ILE A O 1
ATOM 914 N N . ARG A 1 119 ? 7.000 -7.336 -2.854 1.00 92.19 119 ARG A N 1
ATOM 915 C CA . ARG A 1 119 ? 6.181 -7.670 -1.702 1.00 92.19 119 ARG A CA 1
ATOM 916 C C . ARG A 1 119 ? 5.308 -6.484 -1.323 1.00 92.19 119 ARG A C 1
ATOM 918 O O . ARG A 1 119 ? 5.821 -5.404 -1.035 1.00 92.19 119 ARG A O 1
ATOM 925 N N . ILE A 1 120 ? 4.008 -6.712 -1.242 1.00 92.69 120 ILE A N 1
ATOM 926 C CA . ILE A 1 120 ? 3.046 -5.767 -0.690 1.00 92.69 120 ILE A CA 1
ATOM 927 C C . ILE A 1 120 ? 2.543 -6.255 0.665 1.00 92.69 120 ILE A C 1
ATOM 929 O O . ILE A 1 120 ? 2.464 -7.454 0.935 1.00 92.69 120 ILE A O 1
ATOM 933 N N . ARG A 1 121 ? 2.221 -5.303 1.540 1.00 95.56 121 ARG A N 1
ATOM 934 C CA . ARG A 1 121 ? 1.589 -5.551 2.837 1.00 95.56 121 ARG A CA 1
ATOM 935 C C . ARG A 1 121 ? 0.427 -4.589 2.994 1.00 95.56 121 ARG A C 1
ATOM 937 O O . ARG A 1 121 ? 0.629 -3.377 3.009 1.00 95.56 121 ARG A O 1
ATOM 944 N N . VAL A 1 122 ? -0.775 -5.123 3.133 1.00 95.00 122 VAL A N 1
ATOM 945 C CA . VAL A 1 122 ? -2.007 -4.344 3.216 1.00 95.00 122 VAL A CA 1
ATOM 946 C C . VAL A 1 122 ? -2.653 -4.576 4.568 1.00 95.00 122 VAL A C 1
ATOM 948 O O . VAL A 1 122 ? -2.811 -5.710 5.014 1.00 95.00 122 VAL A O 1
ATOM 951 N N . ARG A 1 123 ? -3.031 -3.488 5.236 1.00 94.25 123 ARG A N 1
ATOM 952 C CA . ARG A 1 123 ? -3.718 -3.532 6.526 1.00 94.25 123 ARG A CA 1
ATOM 953 C C . ARG A 1 123 ? -4.761 -2.431 6.610 1.00 94.25 123 ARG A C 1
ATOM 955 O O . ARG A 1 123 ? -4.571 -1.351 6.054 1.00 94.25 123 ARG A O 1
ATOM 962 N N . TRP A 1 124 ? -5.823 -2.679 7.367 1.00 92.44 124 TRP A N 1
ATOM 963 C CA . TRP A 1 124 ? -6.819 -1.651 7.654 1.00 92.44 124 TRP A CA 1
ATOM 964 C C . TRP A 1 124 ? -6.245 -0.599 8.611 1.00 92.44 124 TRP A C 1
ATOM 966 O O . TRP A 1 124 ? -5.708 -0.940 9.668 1.00 92.44 124 TRP A O 1
ATOM 976 N N . LEU A 1 125 ? -6.379 0.683 8.267 1.00 87.94 125 LEU A N 1
ATOM 977 C CA . LEU A 1 125 ? -5.964 1.798 9.117 1.00 87.94 125 LEU A CA 1
ATOM 978 C C . LEU A 1 125 ? -7.197 2.517 9.675 1.00 87.94 125 LEU A C 1
ATOM 980 O O . LEU A 1 125 ? -7.859 3.277 8.976 1.00 87.94 125 LEU A O 1
ATOM 984 N N . ALA A 1 126 ? -7.495 2.304 10.957 1.00 80.69 126 ALA A N 1
ATOM 985 C CA . ALA A 1 126 ? -8.533 3.058 11.654 1.00 80.69 126 ALA A CA 1
ATOM 986 C C . ALA A 1 126 ? -7.961 4.388 12.170 1.00 80.69 126 ALA A C 1
ATOM 988 O O . ALA A 1 126 ? -7.255 4.417 13.178 1.00 80.69 126 ALA A O 1
ATOM 989 N N . VAL A 1 127 ? -8.274 5.494 11.492 1.00 69.94 127 VAL A N 1
ATOM 990 C CA . VAL A 1 127 ? -7.804 6.841 11.878 1.00 69.94 127 VAL A CA 1
ATOM 991 C C . VAL A 1 127 ? -8.526 7.368 13.137 1.00 69.94 127 VAL A C 1
ATOM 993 O O . VAL A 1 127 ? -8.038 8.273 13.806 1.00 69.94 127 VAL A O 1
ATOM 996 N N . GLU A 1 128 ? -9.638 6.750 13.549 1.00 62.53 128 GLU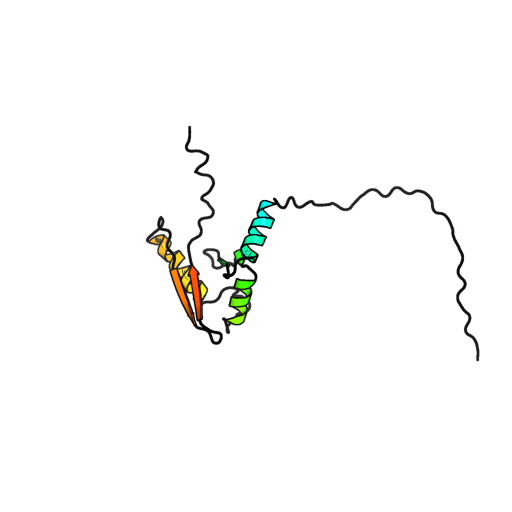 A N 1
ATOM 997 C CA . GLU A 1 128 ? -10.462 7.209 14.683 1.00 62.53 128 GLU A CA 1
ATOM 998 C C . GLU A 1 128 ? -9.898 6.917 16.092 1.00 62.53 128 GLU A C 1
ATOM 1000 O O . GLU A 1 128 ? -10.500 7.292 17.102 1.00 62.53 128 GLU A O 1
ATOM 1005 N N . ILE A 1 129 ? -8.732 6.280 16.228 1.00 51.53 129 ILE A N 1
ATOM 1006 C CA . ILE A 1 129 ? -8.237 5.815 17.535 1.00 51.53 129 ILE A CA 1
ATOM 1007 C C . ILE A 1 129 ? -7.132 6.724 18.079 1.00 51.53 129 ILE A C 1
ATOM 1009 O O . ILE A 1 129 ? -6.002 6.291 18.260 1.00 51.53 129 ILE A O 1
ATOM 1013 N N . PHE A 1 130 ? -7.462 7.972 18.419 1.00 48.00 130 PHE A N 1
ATOM 1014 C CA . PHE A 1 130 ? -6.639 8.747 19.368 1.00 48.00 130 PHE A CA 1
ATOM 1015 C C . PHE A 1 130 ? -7.423 9.562 20.408 1.00 48.00 130 PHE A C 1
ATOM 1017 O O . PHE A 1 130 ? -6.833 9.996 21.393 1.00 48.00 130 PHE A O 1
ATOM 1024 N N . LEU A 1 131 ? -8.753 9.683 20.305 1.00 46.84 131 LEU A N 1
ATOM 1025 C CA . LEU A 1 131 ? -9.526 10.524 21.236 1.00 46.84 131 LEU A CA 1
ATOM 1026 C C . LEU A 1 131 ? -10.116 9.795 22.460 1.00 46.84 131 LEU A C 1
ATOM 1028 O O . LEU A 1 131 ? -10.584 10.452 23.385 1.00 46.84 131 LEU A O 1
ATOM 1032 N N . LYS A 1 132 ? -10.060 8.456 22.542 1.00 42.00 132 LYS A N 1
ATOM 1033 C CA . LYS A 1 132 ? -10.682 7.709 23.663 1.00 42.00 132 LYS A CA 1
ATOM 1034 C C . LYS A 1 132 ? -9.770 7.370 24.846 1.00 42.00 132 LYS A C 1
ATOM 1036 O O . LYS A 1 132 ? -10.282 6.976 25.888 1.00 42.00 132 LYS A O 1
ATOM 1041 N N . ARG A 1 133 ? -8.448 7.563 24.755 1.00 46.88 133 ARG A N 1
ATOM 1042 C CA . ARG A 1 133 ? -7.547 7.344 25.910 1.00 46.88 133 ARG A CA 1
ATOM 1043 C C . ARG A 1 133 ? -7.423 8.553 26.846 1.00 46.88 133 ARG A C 1
ATOM 1045 O O . ARG A 1 133 ? -6.969 8.382 27.967 1.00 46.88 133 ARG A O 1
ATOM 1052 N N . ALA A 1 134 ? -7.882 9.737 26.433 1.00 52.56 134 ALA A N 1
ATOM 1053 C CA . ALA A 1 134 ? -7.828 10.949 27.257 1.00 52.56 134 ALA A CA 1
ATOM 1054 C C . ALA A 1 134 ? -9.029 11.127 28.213 1.00 52.56 134 ALA A C 1
ATOM 1056 O O . ALA A 1 134 ? -8.958 11.956 29.114 1.00 52.56 134 ALA A O 1
ATOM 1057 N N . TYR A 1 135 ? -10.117 10.358 28.051 1.00 48.88 135 TYR A N 1
ATOM 1058 C CA . TYR A 1 135 ? -11.378 10.586 28.781 1.00 48.88 135 TYR A CA 1
ATOM 1059 C C . TYR A 1 135 ? -11.821 9.454 29.723 1.00 48.88 135 TYR A C 1
ATOM 1061 O O . TYR A 1 135 ? -12.874 9.576 30.340 1.00 48.88 135 TYR A O 1
ATOM 1069 N N . SER A 1 136 ? -11.033 8.384 29.890 1.00 48.09 136 SER A N 1
ATOM 1070 C CA . SER A 1 136 ? -11.373 7.263 30.792 1.00 48.09 136 SER A CA 1
ATOM 1071 C C . SER A 1 136 ? -10.531 7.213 32.078 1.00 48.09 136 SER A C 1
ATOM 1073 O O . SER A 1 136 ? -10.286 6.132 32.606 1.00 48.09 136 SER A O 1
ATOM 1075 N N . SER A 1 137 ? -10.107 8.375 32.583 1.00 49.28 137 SER A N 1
ATOM 1076 C CA . SER A 1 137 ? -9.677 8.555 33.978 1.00 49.28 137 SER A CA 1
ATOM 1077 C C . SER A 1 137 ? -10.421 9.748 34.575 1.00 49.28 137 SER A C 1
ATOM 1079 O O . SER A 1 137 ? -9.915 10.870 34.587 1.00 49.28 137 SER A O 1
ATOM 1081 N N . ARG A 1 138 ? -11.646 9.505 35.033 1.00 45.28 138 ARG A N 1
ATOM 1082 C CA . ARG A 1 138 ? -12.285 10.249 36.120 1.00 45.28 138 ARG A CA 1
ATOM 1083 C C . ARG A 1 138 ? -12.988 9.255 37.022 1.00 45.28 138 ARG A C 1
ATOM 1085 O O . ARG A 1 138 ? -13.584 8.311 36.460 1.00 45.28 138 ARG A O 1
#